Protein AF-A0A438K2D2-F1 (afdb_monomer_lite)

Structure (mmCIF, N/CA/C/O backbone):
data_AF-A0A438K2D2-F1
#
_entry.id   AF-A0A438K2D2-F1
#
loop_
_atom_site.group_PDB
_atom_site.id
_atom_site.type_symbol
_atom_site.label_atom_id
_atom_site.label_alt_id
_atom_site.label_comp_id
_atom_site.label_asym_id
_atom_site.label_entity_id
_atom_site.label_seq_id
_atom_site.pdbx_PDB_ins_code
_atom_site.Cartn_x
_atom_site.Cartn_y
_atom_site.Cartn_z
_atom_site.occupancy
_atom_site.B_iso_or_equiv
_atom_site.auth_seq_id
_atom_site.auth_comp_id
_atom_site.auth_asym_id
_atom_site.auth_atom_id
_atom_site.pdbx_PDB_model_num
ATOM 1 N N . MET A 1 1 ? 14.416 -10.127 33.210 1.00 39.91 1 MET A N 1
ATOM 2 C CA . MET A 1 1 ? 13.786 -8.964 32.541 1.00 39.91 1 MET A CA 1
ATOM 3 C C . MET A 1 1 ? 12.303 -9.244 32.343 1.00 39.91 1 MET A C 1
ATOM 5 O O . MET A 1 1 ? 11.953 -10.350 31.952 1.00 39.91 1 MET A O 1
ATOM 9 N N . ASN A 1 2 ? 11.438 -8.292 32.695 1.00 38.06 2 ASN A N 1
ATOM 10 C CA . ASN A 1 2 ? 9.985 -8.454 32.743 1.00 38.06 2 ASN A CA 1
ATOM 11 C C . ASN A 1 2 ? 9.336 -7.903 31.454 1.00 38.06 2 ASN A C 1
ATOM 13 O O . ASN A 1 2 ? 9.233 -6.695 31.289 1.00 38.06 2 ASN A O 1
ATOM 17 N N . VAL A 1 3 ? 8.889 -8.781 30.550 1.00 47.09 3 VAL A N 1
ATOM 18 C CA . VAL A 1 3 ? 8.283 -8.419 29.243 1.00 47.09 3 VAL A CA 1
ATOM 19 C C . VAL A 1 3 ? 6.794 -8.029 29.333 1.00 47.09 3 VAL A C 1
ATOM 21 O O . VAL A 1 3 ? 6.151 -7.725 28.334 1.00 47.09 3 VAL A O 1
ATOM 24 N N . SER A 1 4 ? 6.231 -8.015 30.544 1.00 47.47 4 SER A N 1
ATOM 25 C CA . SER A 1 4 ? 4.824 -7.699 30.838 1.00 47.47 4 SER A CA 1
ATOM 26 C C . SER A 1 4 ? 4.394 -6.290 30.460 1.00 47.47 4 SER A C 1
ATOM 28 O O . SER A 1 4 ? 3.231 -6.083 30.129 1.00 47.47 4 SER A O 1
ATOM 30 N N . PHE A 1 5 ? 5.329 -5.345 30.541 1.00 52.47 5 PHE A N 1
ATOM 31 C CA . PHE A 1 5 ? 5.107 -3.940 30.217 1.00 52.47 5 PHE A CA 1
ATOM 32 C C . PHE A 1 5 ? 4.833 -3.735 28.719 1.00 52.47 5 PHE A C 1
ATOM 34 O O . PHE A 1 5 ? 4.174 -2.778 28.343 1.00 52.47 5 PHE A O 1
ATOM 41 N N . LEU A 1 6 ? 5.250 -4.682 27.869 1.00 46.16 6 LEU A N 1
ATOM 42 C CA . LEU A 1 6 ? 5.034 -4.616 26.423 1.00 46.16 6 LEU A CA 1
ATOM 43 C C . LEU A 1 6 ? 3.622 -5.028 25.984 1.00 46.16 6 LEU A C 1
ATOM 45 O O . LEU A 1 6 ? 3.281 -4.818 24.832 1.00 46.16 6 LEU A O 1
ATOM 49 N N . LYS A 1 7 ? 2.795 -5.640 26.845 1.00 53.47 7 LYS A N 1
ATOM 50 C CA . LYS A 1 7 ? 1.464 -6.127 26.430 1.00 53.47 7 LYS A CA 1
ATOM 51 C C . LYS A 1 7 ? 0.438 -5.017 26.170 1.00 53.47 7 LYS A C 1
ATOM 53 O O . LYS A 1 7 ? -0.222 -5.112 25.144 1.00 53.47 7 LYS A O 1
ATOM 58 N N . PRO A 1 8 ? 0.278 -4.022 27.063 1.00 56.41 8 PRO A N 1
ATOM 59 C CA . PRO A 1 8 ? -0.551 -2.855 26.772 1.00 56.41 8 PRO A CA 1
ATOM 60 C C . PRO A 1 8 ? 0.008 -2.106 25.564 1.00 56.41 8 PRO A C 1
ATOM 62 O O . PRO A 1 8 ? -0.710 -1.900 24.602 1.00 56.41 8 PRO A O 1
ATOM 65 N N . LEU A 1 9 ? 1.328 -1.886 25.541 1.00 54.81 9 LEU A N 1
ATOM 66 C CA . LEU A 1 9 ? 2.005 -1.216 24.431 1.00 54.81 9 LEU A CA 1
ATOM 67 C C . LEU A 1 9 ? 1.769 -1.901 23.079 1.00 54.81 9 LEU A C 1
ATOM 69 O O . LEU A 1 9 ? 1.494 -1.209 22.118 1.00 54.81 9 LEU A O 1
ATOM 73 N N . ALA A 1 10 ? 1.831 -3.232 22.985 1.00 58.12 10 ALA A N 1
ATOM 74 C CA . ALA A 1 10 ? 1.608 -3.937 21.721 1.00 58.12 10 ALA A CA 1
ATOM 75 C C . ALA A 1 10 ? 0.165 -3.798 21.215 1.00 58.12 10 ALA A C 1
ATOM 77 O O . ALA A 1 10 ? -0.035 -3.565 20.032 1.00 58.12 10 ALA A O 1
ATOM 78 N N . GLN A 1 11 ? -0.829 -3.888 22.102 1.00 64.75 11 GLN A N 1
ATOM 79 C CA . GLN A 1 11 ? -2.234 -3.761 21.708 1.00 64.75 11 GLN A CA 1
ATOM 80 C C . GLN A 1 11 ? -2.625 -2.306 21.410 1.00 64.75 11 GLN A C 1
ATOM 82 O O . GLN A 1 11 ? -3.391 -2.039 20.486 1.00 64.75 11 GLN A O 1
ATOM 87 N N . ASP A 1 12 ? -2.055 -1.361 22.156 1.00 68.88 12 ASP A N 1
ATOM 88 C CA . ASP A 1 12 ? -2.187 0.065 21.872 1.00 68.88 12 ASP A CA 1
ATOM 89 C C . ASP A 1 12 ? -1.512 0.400 20.530 1.00 68.88 12 ASP A C 1
ATOM 91 O O . ASP A 1 12 ? -2.066 1.147 19.730 1.00 68.88 12 ASP A O 1
ATOM 95 N N . MET A 1 13 ? -0.362 -0.213 20.229 1.00 65.38 13 MET A N 1
ATOM 96 C CA . MET A 1 13 ? 0.321 -0.072 18.940 1.00 65.38 13 MET A CA 1
ATOM 97 C C . MET A 1 13 ? -0.450 -0.717 17.787 1.00 65.38 13 MET A C 1
ATOM 99 O O . MET A 1 13 ? -0.535 -0.097 16.736 1.00 65.38 13 MET A O 1
ATOM 103 N N . GLU A 1 14 ? -1.038 -1.904 17.963 1.00 67.19 14 GLU A N 1
ATOM 104 C CA . GLU A 1 14 ? -1.906 -2.542 16.957 1.00 67.19 14 GLU A CA 1
ATOM 105 C C . GLU A 1 14 ? -3.064 -1.606 16.565 1.00 67.19 14 GLU A C 1
ATOM 107 O O . GLU A 1 14 ? -3.277 -1.350 15.383 1.00 67.19 14 GLU A O 1
ATOM 112 N N . SER A 1 15 ? -3.739 -1.012 17.554 1.00 72.56 15 SER A N 1
ATOM 113 C CA . SER A 1 15 ? -4.838 -0.055 17.345 1.00 72.56 15 SER A CA 1
ATOM 114 C C . SER A 1 15 ? -4.386 1.245 16.663 1.00 72.56 15 SER A C 1
ATOM 116 O O . SER A 1 15 ? -5.059 1.762 15.765 1.00 72.56 15 SER A O 1
ATOM 118 N N . ILE A 1 16 ? -3.222 1.775 17.053 1.00 74.44 16 ILE A N 1
ATOM 119 C CA . ILE A 1 16 ? -2.635 2.966 16.423 1.00 74.44 16 ILE A CA 1
ATOM 120 C C . ILE A 1 16 ? -2.272 2.675 14.964 1.00 74.44 16 ILE A C 1
ATOM 122 O O . ILE A 1 16 ? -2.605 3.473 14.092 1.00 74.44 16 ILE A O 1
ATOM 126 N N . VAL A 1 17 ? -1.639 1.533 14.683 1.00 70.81 17 VAL A N 1
ATOM 127 C CA . VAL A 1 17 ? -1.263 1.122 13.322 1.00 70.81 17 VAL A CA 1
ATOM 128 C C . VAL A 1 17 ? -2.504 0.928 12.457 1.00 70.81 17 VAL A C 1
ATOM 130 O O . VAL A 1 17 ? -2.534 1.425 11.334 1.00 70.81 17 VAL A O 1
ATOM 133 N N . GLU A 1 18 ? -3.547 0.279 12.977 1.00 74.44 18 GLU A N 1
ATOM 134 C CA . GLU A 1 18 ? -4.811 0.100 12.258 1.00 74.44 18 GLU A CA 1
ATOM 135 C C . GLU A 1 18 ? -5.465 1.449 11.923 1.00 74.44 18 GLU A C 1
ATOM 137 O O . GLU A 1 18 ? -5.840 1.687 10.775 1.00 74.44 18 GLU A O 1
ATOM 142 N N . THR A 1 19 ? -5.523 2.366 12.893 1.00 79.50 19 THR A N 1
ATOM 143 C CA . THR A 1 19 ? -6.086 3.712 12.695 1.00 79.50 19 THR A CA 1
ATOM 144 C C . THR A 1 19 ? -5.280 4.514 11.671 1.00 79.50 19 THR A C 1
ATOM 146 O O . THR A 1 19 ? -5.851 5.128 10.770 1.00 79.50 19 THR A O 1
ATOM 149 N N . MET A 1 20 ? -3.947 4.487 11.765 1.00 77.25 20 MET A N 1
ATOM 150 C CA . MET A 1 20 ? -3.067 5.172 10.814 1.00 77.25 20 MET A CA 1
ATOM 151 C C . MET A 1 20 ? -3.198 4.586 9.407 1.00 77.25 20 MET A C 1
ATOM 153 O O . MET A 1 20 ? -3.268 5.339 8.440 1.00 77.25 20 MET A O 1
ATOM 157 N N . MET A 1 21 ? -3.287 3.259 9.279 1.00 78.88 21 MET A N 1
ATOM 158 C CA . MET A 1 21 ? -3.478 2.588 7.994 1.00 78.88 21 MET A CA 1
ATOM 159 C C . MET A 1 21 ? -4.825 2.959 7.369 1.00 78.88 21 MET A C 1
ATOM 161 O O . MET A 1 21 ? -4.883 3.249 6.178 1.00 78.88 21 MET A O 1
ATOM 165 N N . GLN A 1 22 ? -5.899 3.013 8.162 1.00 81.69 22 GLN A N 1
ATOM 166 C CA . GLN A 1 22 ? -7.216 3.452 7.689 1.00 81.69 22 GLN A CA 1
ATOM 167 C C . GLN A 1 22 ? -7.210 4.886 7.171 1.00 81.69 22 GLN A C 1
ATOM 169 O O . GLN A 1 22 ? -7.831 5.167 6.149 1.00 81.69 22 GLN A O 1
ATOM 174 N N . GLN A 1 23 ? -6.487 5.783 7.838 1.00 84.00 23 GLN A N 1
ATOM 175 C CA . GLN A 1 23 ? -6.358 7.166 7.389 1.00 84.00 23 GLN A CA 1
ATOM 176 C C . GLN A 1 23 ? -5.503 7.279 6.123 1.00 84.00 23 GLN A C 1
ATOM 178 O O . GLN A 1 23 ? -5.921 7.923 5.162 1.00 84.00 23 GLN A O 1
ATOM 183 N N . LEU A 1 24 ? -4.339 6.625 6.095 1.00 82.00 24 LEU A N 1
ATOM 184 C CA . LEU A 1 24 ? -3.406 6.683 4.967 1.00 82.00 24 LEU A CA 1
ATOM 185 C C . LEU A 1 24 ? -3.970 6.037 3.703 1.00 82.00 24 LEU A C 1
ATOM 187 O O . LEU A 1 24 ? -3.812 6.591 2.623 1.00 82.00 24 LEU A O 1
ATOM 191 N N . LEU A 1 25 ? -4.642 4.892 3.836 1.00 84.69 25 LEU A N 1
ATOM 192 C CA . LEU A 1 25 ? -5.262 4.178 2.719 1.00 84.69 25 LEU A CA 1
ATOM 193 C C . LEU A 1 25 ? -6.699 4.651 2.443 1.00 84.69 25 LEU A C 1
ATOM 195 O O . LEU A 1 25 ? -7.420 4.031 1.656 1.00 84.69 25 LEU A O 1
ATOM 199 N N . SER A 1 26 ? -7.154 5.724 3.094 1.00 88.50 26 SER A N 1
ATOM 200 C CA . SER A 1 26 ? -8.473 6.288 2.824 1.00 88.50 26 SER A CA 1
ATOM 201 C C . SER A 1 26 ? -8.546 6.819 1.393 1.00 88.50 26 SER A C 1
ATOM 203 O O . SER A 1 26 ? -7.554 7.285 0.830 1.00 88.50 26 SER A O 1
ATOM 205 N N . LYS A 1 27 ? -9.748 6.796 0.808 1.00 89.75 27 LYS A N 1
ATOM 206 C CA . LYS A 1 27 ? -9.984 7.367 -0.524 1.00 89.75 27 LYS A CA 1
ATOM 207 C C . LYS A 1 27 ? -9.522 8.824 -0.608 1.00 89.75 27 LYS A C 1
ATOM 209 O O . LYS A 1 27 ? -8.966 9.226 -1.617 1.00 89.75 27 LYS A O 1
ATOM 214 N N . GLU A 1 28 ? -9.747 9.602 0.445 1.00 88.31 28 GLU A N 1
ATOM 215 C CA . GLU A 1 28 ? -9.427 11.033 0.478 1.00 88.31 28 GLU A CA 1
ATOM 216 C C . GLU A 1 28 ? -7.925 11.309 0.357 1.00 88.31 28 GLU A C 1
ATOM 218 O O . GLU A 1 28 ? -7.540 12.321 -0.221 1.00 88.31 28 GLU A O 1
ATOM 223 N N . ILE A 1 29 ? -7.089 10.406 0.875 1.00 84.62 29 ILE A N 1
ATOM 224 C CA . ILE A 1 29 ? -5.632 10.559 0.882 1.00 84.62 29 ILE A CA 1
ATOM 225 C C . ILE A 1 29 ? -4.983 9.824 -0.293 1.00 84.62 29 ILE A C 1
ATOM 227 O O . ILE A 1 29 ? -4.105 10.380 -0.947 1.00 84.62 29 ILE A O 1
ATOM 231 N N . LEU A 1 30 ? -5.400 8.585 -0.568 1.00 84.94 30 LEU A N 1
ATOM 232 C CA . LEU A 1 30 ? -4.673 7.694 -1.473 1.00 84.94 30 LEU A CA 1
ATOM 233 C C . LEU A 1 30 ? -5.233 7.636 -2.895 1.00 84.94 30 LEU A C 1
ATOM 235 O O . LEU A 1 30 ? -4.500 7.302 -3.820 1.00 84.94 30 LEU A O 1
ATOM 239 N N . HIS A 1 31 ? -6.512 7.946 -3.108 1.00 90.44 31 HIS A N 1
ATOM 240 C CA . HIS A 1 31 ? -7.124 7.726 -4.419 1.00 90.44 31 HIS A CA 1
ATOM 241 C C . HIS A 1 31 ? -6.541 8.633 -5.505 1.00 90.44 31 HIS A C 1
ATOM 243 O O . HIS A 1 31 ? -6.152 8.144 -6.560 1.00 90.44 31 HIS A O 1
ATOM 249 N N . GLU A 1 32 ? -6.455 9.938 -5.243 1.00 89.38 32 GLU A N 1
ATOM 250 C CA . GLU A 1 32 ? -5.933 10.899 -6.218 1.00 89.38 32 GLU A CA 1
ATOM 251 C C . GLU A 1 32 ? -4.483 10.590 -6.636 1.00 89.38 32 GLU A C 1
ATOM 253 O O . GLU A 1 32 ? -4.250 10.420 -7.836 1.00 89.38 32 GLU A O 1
ATOM 258 N N . PRO A 1 33 ? -3.516 10.390 -5.711 1.00 85.75 33 PRO A N 1
ATOM 259 C CA . PRO A 1 33 ? -2.152 10.059 -6.119 1.00 85.75 33 PRO A CA 1
ATOM 260 C C . PRO A 1 33 ? -2.075 8.723 -6.872 1.00 85.75 33 PRO A C 1
ATOM 262 O O . PRO A 1 33 ? -1.343 8.616 -7.855 1.00 85.75 33 PRO A O 1
ATOM 265 N N . MET A 1 34 ? -2.855 7.706 -6.484 1.00 87.06 34 MET A N 1
ATOM 266 C CA . MET A 1 34 ? -2.872 6.422 -7.203 1.00 87.06 34 MET A CA 1
ATOM 267 C C . MET A 1 34 ? -3.482 6.534 -8.602 1.00 87.06 34 MET A C 1
ATOM 269 O O . MET A 1 34 ? -3.066 5.820 -9.522 1.00 87.06 34 MET A O 1
ATOM 273 N N . LYS A 1 35 ? -4.443 7.436 -8.796 1.00 90.25 35 LYS A N 1
ATOM 274 C CA . LYS A 1 35 ? -5.021 7.721 -10.107 1.00 90.25 35 LYS A CA 1
ATOM 275 C C . LYS A 1 35 ? -4.004 8.377 -11.031 1.00 90.25 35 LYS A C 1
ATOM 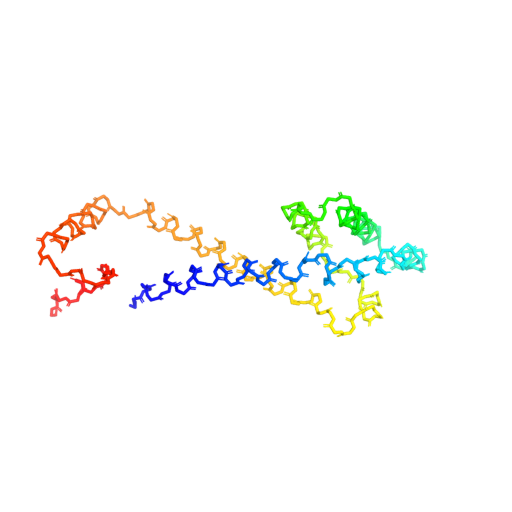277 O O . LYS A 1 35 ? -3.794 7.879 -12.137 1.00 90.25 35 LYS A O 1
ATOM 282 N N . GLU A 1 36 ? -3.314 9.413 -10.562 1.00 88.19 36 GLU A N 1
ATOM 283 C CA . GLU A 1 36 ? -2.274 10.079 -11.350 1.00 88.19 36 GLU A CA 1
ATOM 284 C C . GLU A 1 36 ? -1.119 9.125 -11.706 1.00 88.19 36 GLU A C 1
ATOM 286 O O . GLU A 1 36 ? -0.646 9.117 -12.848 1.00 88.19 36 GLU A O 1
ATOM 291 N N . ILE A 1 37 ? -0.710 8.256 -10.769 1.00 85.62 37 ILE A N 1
ATOM 292 C CA . ILE A 1 37 ? 0.272 7.192 -11.034 1.00 85.62 37 ILE A CA 1
ATOM 293 C C . ILE A 1 37 ? -0.235 6.280 -12.152 1.00 85.62 37 ILE A C 1
ATOM 295 O O . ILE A 1 37 ? 0.496 6.025 -13.111 1.00 85.62 37 ILE A O 1
ATOM 299 N N . GLY A 1 38 ? -1.483 5.813 -12.060 1.00 88.25 38 GLY A N 1
ATOM 300 C CA . GLY A 1 38 ? -2.095 4.939 -13.059 1.00 88.25 38 GLY A CA 1
ATOM 301 C C . GLY A 1 38 ? -2.150 5.551 -14.463 1.00 88.25 38 GLY A C 1
ATOM 302 O O . GLY A 1 38 ? -2.001 4.837 -15.454 1.00 88.25 38 GLY A O 1
ATOM 303 N N . GLU A 1 39 ? -2.307 6.866 -14.580 1.00 90.38 39 GLU A N 1
ATOM 304 C CA . GLU A 1 39 ? -2.319 7.550 -15.878 1.00 90.38 39 GLU A CA 1
ATOM 305 C C . GLU A 1 39 ? -0.920 7.652 -16.509 1.00 90.38 39 GLU A C 1
ATOM 307 O O . GLU A 1 39 ? -0.779 7.539 -17.732 1.00 90.38 39 GLU A O 1
ATOM 312 N N . ARG A 1 40 ? 0.134 7.811 -15.696 1.00 87.50 40 ARG A N 1
ATOM 313 C CA . ARG A 1 40 ? 1.524 7.940 -16.181 1.00 87.50 40 ARG A CA 1
ATOM 314 C C . ARG A 1 40 ? 2.217 6.603 -16.425 1.00 87.50 40 ARG A C 1
ATOM 316 O O . ARG A 1 40 ? 3.024 6.488 -17.351 1.00 87.50 40 ARG A O 1
ATOM 323 N N . TYR A 1 41 ? 1.880 5.587 -15.638 1.00 89.31 41 TYR A N 1
ATOM 324 C CA . TYR A 1 41 ? 2.499 4.264 -15.682 1.00 89.31 41 TYR A CA 1
ATOM 325 C C . TYR A 1 41 ? 2.608 3.624 -17.082 1.00 89.31 41 TYR A C 1
ATOM 327 O O . TYR A 1 41 ? 3.697 3.165 -17.439 1.00 89.31 41 TYR A O 1
ATOM 335 N N . PRO A 1 42 ? 1.549 3.595 -17.922 1.00 91.00 42 PRO A N 1
ATOM 336 C CA . PRO A 1 42 ? 1.632 2.954 -19.236 1.00 91.00 42 PRO A CA 1
ATOM 337 C C . PRO A 1 42 ? 2.585 3.684 -20.190 1.00 91.00 42 PRO A C 1
ATOM 339 O O . PRO A 1 42 ? 3.215 3.050 -21.038 1.00 91.00 42 PRO A O 1
ATOM 342 N N . LYS A 1 43 ? 2.723 5.009 -20.048 1.00 90.81 43 LYS A N 1
ATOM 343 C CA . LYS A 1 43 ? 3.689 5.791 -20.824 1.00 90.81 43 LYS A CA 1
ATOM 344 C C . LYS A 1 43 ? 5.117 5.462 -20.388 1.00 90.81 43 LYS A C 1
ATOM 346 O O . LYS A 1 43 ? 5.949 5.182 -21.248 1.00 90.81 43 LYS A O 1
ATOM 351 N N . TRP A 1 44 ? 5.368 5.416 -19.079 1.00 90.75 44 TRP A N 1
ATOM 352 C CA . TRP A 1 44 ? 6.683 5.075 -18.532 1.00 90.75 44 TRP A CA 1
ATOM 353 C C . TRP A 1 44 ? 7.126 3.664 -18.943 1.00 90.75 44 TRP A C 1
ATOM 355 O O . TRP A 1 44 ? 8.246 3.502 -19.426 1.00 90.75 44 TRP A O 1
ATOM 365 N N . LEU A 1 45 ? 6.234 2.666 -18.853 1.00 90.62 45 LEU A N 1
ATOM 366 C CA . LEU A 1 45 ? 6.514 1.289 -19.287 1.00 90.62 45 LEU A CA 1
ATOM 367 C C . LEU A 1 45 ? 6.966 1.226 -20.748 1.00 90.62 45 LEU A C 1
ATOM 369 O O . LEU A 1 45 ? 7.935 0.543 -21.062 1.00 90.62 45 LEU A O 1
ATOM 373 N N . LYS A 1 46 ? 6.291 1.964 -21.635 1.00 91.06 46 LYS A N 1
ATOM 374 C CA . LYS A 1 46 ? 6.621 1.997 -23.063 1.00 91.06 46 LYS A CA 1
ATOM 375 C C . LYS A 1 46 ? 7.963 2.677 -23.342 1.00 91.06 46 LYS A C 1
ATOM 377 O O . LYS A 1 46 ? 8.693 2.254 -24.231 1.00 91.06 46 LYS A O 1
ATOM 382 N N . GLU A 1 47 ? 8.278 3.744 -22.614 1.00 91.88 47 GLU A N 1
ATOM 383 C CA . GLU A 1 47 ? 9.543 4.473 -22.769 1.00 91.88 47 GLU A CA 1
ATOM 384 C C . GLU A 1 47 ? 10.744 3.664 -22.254 1.00 91.88 47 GLU A C 1
ATOM 386 O O . GLU A 1 47 ? 11.832 3.763 -22.821 1.00 91.88 47 GLU A O 1
ATOM 391 N N . HIS A 1 48 ? 10.537 2.820 -21.239 1.00 89.00 48 HIS A N 1
ATOM 392 C CA . HIS A 1 48 ? 11.595 2.040 -20.590 1.00 89.00 48 HIS A CA 1
ATOM 393 C C . HIS A 1 48 ? 11.659 0.573 -21.042 1.00 89.00 48 HIS A C 1
ATOM 395 O O . HIS A 1 48 ? 12.592 -0.130 -20.665 1.00 89.00 48 HIS A O 1
ATOM 401 N N . GLU A 1 49 ? 10.738 0.111 -21.894 1.00 88.88 49 GLU A N 1
ATOM 402 C CA . GLU A 1 49 ? 10.649 -1.282 -22.368 1.00 88.88 49 GLU A CA 1
ATOM 403 C C . GLU A 1 49 ? 11.984 -1.829 -22.901 1.00 88.88 49 GLU A C 1
ATOM 405 O O . GLU A 1 49 ? 12.362 -2.952 -22.589 1.00 88.88 49 GLU A O 1
ATOM 410 N N . ALA A 1 50 ? 12.738 -1.024 -23.657 1.00 89.00 50 ALA A N 1
ATOM 411 C CA . ALA A 1 50 ? 14.025 -1.437 -24.223 1.00 89.00 50 ALA A CA 1
ATOM 412 C C . ALA A 1 50 ? 15.177 -1.495 -23.199 1.00 89.00 50 ALA A C 1
ATOM 414 O O . ALA A 1 50 ? 16.212 -2.099 -23.481 1.00 89.00 50 ALA A O 1
ATOM 415 N N . GLY A 1 51 ? 15.027 -0.828 -22.051 1.00 88.44 51 GLY A N 1
ATOM 416 C CA . GLY A 1 51 ? 16.025 -0.773 -20.980 1.00 88.44 51 GLY A CA 1
ATOM 417 C C . GLY A 1 51 ? 15.753 -1.738 -19.826 1.00 88.44 51 GLY A C 1
ATOM 418 O O . GLY A 1 51 ? 16.654 -1.987 -19.029 1.00 88.44 51 GLY A O 1
ATOM 419 N N . LEU A 1 52 ? 14.537 -2.280 -19.738 1.00 90.19 52 LEU A N 1
ATOM 420 C CA . LEU A 1 52 ? 14.123 -3.211 -18.695 1.00 90.19 52 LEU A CA 1
ATOM 421 C C . LEU A 1 52 ? 14.397 -4.658 -19.107 1.00 90.19 52 LEU A C 1
ATOM 423 O O . LEU A 1 52 ? 14.216 -5.050 -20.262 1.00 90.19 52 LEU A O 1
ATOM 427 N N . SER A 1 53 ? 14.784 -5.483 -18.136 1.00 92.44 53 SER A N 1
ATOM 428 C CA . SER A 1 53 ? 14.699 -6.933 -18.308 1.00 92.44 53 SER A CA 1
ATOM 429 C C . SER A 1 53 ? 13.240 -7.374 -18.436 1.00 92.44 53 SER A C 1
ATOM 431 O O . SER A 1 53 ? 12.306 -6.675 -18.028 1.00 92.44 53 SER A O 1
ATOM 433 N N . LYS A 1 54 ? 13.029 -8.573 -18.981 1.00 90.50 54 LYS A N 1
ATOM 434 C CA . LYS A 1 54 ? 11.688 -9.143 -19.115 1.00 90.50 54 LYS A CA 1
ATOM 435 C C . LYS A 1 54 ? 11.007 -9.280 -17.749 1.00 90.50 54 LYS A C 1
ATOM 437 O O . LYS A 1 54 ? 9.833 -8.950 -17.614 1.00 90.50 54 LYS A O 1
ATOM 442 N N . GLU A 1 55 ? 11.756 -9.713 -16.742 1.00 90.12 55 GLU A N 1
ATOM 443 C CA . GLU A 1 55 ? 11.282 -9.892 -15.373 1.00 90.12 55 GLU A CA 1
ATOM 444 C C . GLU A 1 55 ? 10.866 -8.558 -14.733 1.00 90.12 55 GLU A C 1
ATOM 446 O O . GLU A 1 55 ? 9.837 -8.483 -14.061 1.00 90.12 55 GLU A O 1
ATOM 451 N N . GLU A 1 56 ? 11.626 -7.483 -14.958 1.00 88.88 56 GLU A N 1
ATOM 452 C CA . GLU A 1 56 ? 11.276 -6.148 -14.458 1.00 88.88 56 GLU A CA 1
ATOM 453 C C . GLU A 1 56 ? 10.049 -5.579 -15.166 1.00 88.88 56 GLU A C 1
ATOM 455 O O . GLU A 1 56 ? 9.164 -5.027 -14.511 1.00 88.88 56 GLU A O 1
ATOM 460 N N . PHE A 1 57 ? 9.964 -5.746 -16.487 1.00 90.56 57 PHE A N 1
ATOM 461 C CA . PHE A 1 57 ? 8.815 -5.296 -17.263 1.00 90.56 57 PHE A CA 1
ATOM 462 C C . PHE A 1 57 ? 7.525 -6.009 -16.838 1.00 90.56 57 PHE A C 1
ATOM 464 O O . PHE A 1 57 ? 6.492 -5.360 -16.658 1.00 90.56 57 PHE A O 1
ATOM 471 N N . GLU A 1 58 ? 7.574 -7.328 -16.628 1.00 91.00 58 GLU A N 1
ATOM 472 C CA . GLU A 1 58 ? 6.439 -8.113 -16.126 1.00 91.00 58 GLU A CA 1
ATOM 473 C C . GLU A 1 58 ? 6.022 -7.660 -14.722 1.00 91.00 58 GLU A C 1
ATOM 475 O O . GLU A 1 58 ? 4.836 -7.439 -14.471 1.00 91.00 58 GLU A O 1
ATOM 480 N N . ARG A 1 59 ? 6.989 -7.437 -13.825 1.00 90.44 59 ARG A N 1
ATOM 481 C CA . ARG A 1 59 ? 6.741 -6.949 -12.462 1.00 90.44 59 ARG A CA 1
ATOM 482 C C . ARG A 1 59 ? 6.084 -5.570 -12.453 1.00 90.44 59 ARG A C 1
ATOM 484 O O . ARG A 1 59 ? 5.073 -5.380 -11.781 1.00 90.44 59 ARG A O 1
ATOM 491 N N . TYR A 1 60 ? 6.602 -4.621 -13.232 1.00 90.25 60 TYR A N 1
ATOM 492 C CA . TYR A 1 60 ? 6.026 -3.280 -13.335 1.00 90.25 60 TYR A CA 1
ATOM 493 C C . TYR A 1 60 ? 4.664 -3.282 -14.039 1.00 90.25 60 TYR A C 1
ATOM 495 O O . TYR A 1 60 ? 3.765 -2.548 -13.636 1.00 90.25 60 TYR A O 1
ATOM 503 N N . SER A 1 61 ? 4.463 -4.147 -15.034 1.00 91.19 61 SER A N 1
ATOM 504 C CA . SER A 1 61 ? 3.149 -4.344 -15.656 1.00 91.19 61 SER A CA 1
ATOM 505 C C . SER A 1 61 ? 2.130 -4.917 -14.667 1.00 91.19 61 SER A C 1
ATOM 507 O O . SER A 1 61 ? 0.962 -4.524 -14.683 1.00 91.19 61 SER A O 1
ATOM 509 N N . HIS A 1 62 ? 2.559 -5.815 -13.776 1.00 92.38 62 HIS A N 1
ATOM 510 C CA . HIS A 1 62 ? 1.704 -6.349 -12.722 1.00 92.38 62 HIS A CA 1
ATOM 511 C C . HIS A 1 62 ? 1.332 -5.274 -11.690 1.00 92.38 62 HIS A C 1
ATOM 513 O O . HIS A 1 62 ? 0.148 -5.116 -11.389 1.00 92.38 62 HIS A O 1
ATOM 519 N N . GLN A 1 63 ? 2.302 -4.465 -11.241 1.00 88.50 63 GLN A N 1
ATOM 520 C CA . GLN A 1 63 ? 2.047 -3.301 -10.378 1.00 88.50 63 GLN A CA 1
ATOM 521 C C . GLN A 1 63 ? 1.020 -2.349 -10.996 1.00 88.50 63 GLN A C 1
ATOM 523 O O . GLN A 1 63 ? 0.068 -1.955 -10.325 1.00 88.50 63 GLN A O 1
ATOM 528 N N . TYR A 1 64 ? 1.153 -2.034 -12.287 1.00 92.19 64 TYR A N 1
ATOM 529 C CA . TYR A 1 64 ? 0.182 -1.201 -12.996 1.00 92.19 64 TYR A CA 1
ATOM 530 C C . TYR A 1 64 ? -1.243 -1.771 -12.938 1.00 92.19 64 TYR A C 1
ATOM 532 O O . TYR A 1 64 ? -2.200 -1.044 -12.662 1.00 92.19 64 TYR A O 1
ATOM 540 N N . GLY A 1 65 ? -1.390 -3.082 -13.150 1.00 93.75 65 GLY A N 1
ATOM 541 C CA . GLY A 1 65 ? -2.680 -3.762 -13.027 1.00 93.75 65 GLY A CA 1
ATOM 542 C C . GLY A 1 65 ? -3.285 -3.634 -11.626 1.00 93.75 65 GLY A C 1
ATOM 543 O O . GLY A 1 65 ? -4.481 -3.376 -11.495 1.00 93.75 65 GLY A O 1
ATOM 544 N N . LEU A 1 66 ? -2.463 -3.751 -10.580 1.00 92.62 66 LEU A N 1
ATOM 545 C CA . LEU A 1 66 ? -2.897 -3.582 -9.191 1.00 92.62 66 LEU A CA 1
ATOM 546 C C . LEU A 1 66 ? -3.344 -2.147 -8.894 1.00 92.62 66 LEU A C 1
ATOM 548 O O . LEU A 1 66 ? -4.385 -1.963 -8.270 1.00 92.62 66 LEU A O 1
ATOM 552 N N . ILE A 1 67 ? -2.618 -1.141 -9.392 1.00 91.00 67 ILE A N 1
ATOM 553 C CA . ILE A 1 67 ? -2.979 0.282 -9.254 1.00 91.00 67 ILE A CA 1
ATOM 554 C C . ILE A 1 67 ? -4.330 0.557 -9.918 1.00 91.00 67 ILE A C 1
ATOM 556 O O . ILE A 1 67 ? -5.192 1.218 -9.341 1.00 91.00 67 ILE A O 1
ATOM 560 N N . LYS A 1 68 ? -4.556 0.003 -11.113 1.00 94.44 68 LYS A N 1
ATOM 561 C CA . LYS A 1 68 ? -5.838 0.141 -11.804 1.00 94.44 68 LYS A CA 1
ATOM 562 C C . LYS A 1 68 ? -6.983 -0.477 -10.997 1.00 94.44 68 LYS A C 1
ATOM 564 O O . LYS A 1 68 ? -7.991 0.187 -10.775 1.00 94.44 68 LYS A O 1
ATOM 569 N N . ASN A 1 69 ? -6.804 -1.706 -10.514 1.00 95.06 69 ASN A N 1
ATOM 570 C CA . ASN A 1 69 ? -7.800 -2.382 -9.680 1.00 95.06 69 ASN A CA 1
ATOM 571 C C . ASN A 1 69 ? -8.075 -1.605 -8.383 1.00 95.06 69 ASN A C 1
ATOM 573 O O . ASN A 1 69 ? -9.216 -1.525 -7.941 1.00 95.06 69 ASN A O 1
ATOM 577 N N . LEU A 1 70 ? -7.041 -1.015 -7.777 1.00 93.56 70 LEU A N 1
ATOM 578 C CA . LEU A 1 70 ? -7.168 -0.198 -6.573 1.00 93.56 70 LEU A CA 1
ATOM 579 C C . LEU A 1 70 ? -8.016 1.052 -6.829 1.00 93.56 70 LEU A C 1
ATOM 581 O O . LEU A 1 70 ? -8.949 1.321 -6.074 1.00 93.56 70 LEU A O 1
ATOM 585 N N . ASN A 1 71 ? -7.745 1.774 -7.919 1.00 93.88 71 ASN A N 1
ATOM 586 C CA . ASN A 1 71 ? -8.545 2.931 -8.322 1.00 93.88 71 ASN A CA 1
ATOM 587 C C . ASN A 1 71 ? -10.002 2.534 -8.607 1.00 93.88 71 ASN A C 1
ATOM 589 O O . ASN A 1 71 ? -10.925 3.198 -8.141 1.00 93.88 71 ASN A O 1
ATOM 593 N N . GLU A 1 72 ? -10.229 1.402 -9.277 1.00 95.62 72 GLU A N 1
ATOM 594 C CA . GLU A 1 72 ? -11.580 0.873 -9.504 1.00 95.62 72 GLU A CA 1
ATOM 595 C C . GLU A 1 72 ? -12.316 0.569 -8.185 1.00 95.62 72 GLU A C 1
ATOM 597 O O . GLU A 1 72 ? -13.510 0.862 -8.070 1.00 95.62 72 GLU A O 1
ATOM 602 N N . VAL A 1 73 ? -11.630 0.028 -7.171 1.00 95.50 73 VAL A N 1
ATOM 603 C CA . VAL A 1 73 ? -12.215 -0.197 -5.836 1.00 95.50 73 VAL A CA 1
ATOM 604 C C . VAL A 1 73 ? -12.537 1.130 -5.153 1.00 95.50 73 VAL A C 1
ATOM 606 O O . VAL A 1 73 ? -13.629 1.278 -4.613 1.00 95.50 73 VAL A O 1
ATOM 609 N N . TYR A 1 74 ? -11.659 2.131 -5.223 1.00 94.38 74 TYR A N 1
ATOM 610 C CA . TYR A 1 74 ? -11.956 3.455 -4.672 1.00 94.38 74 TYR A CA 1
ATOM 611 C C . TYR A 1 74 ? -13.159 4.134 -5.336 1.00 94.38 74 TYR A C 1
ATOM 613 O O . TYR A 1 74 ? -13.904 4.862 -4.669 1.00 94.38 74 TYR A O 1
ATOM 621 N N . GLU A 1 75 ? -13.369 3.930 -6.634 1.00 93.88 75 GLU A N 1
ATOM 622 C CA . GLU A 1 75 ? -14.506 4.503 -7.355 1.00 93.88 75 GLU A CA 1
ATOM 623 C C . GLU A 1 75 ? -15.821 3.776 -7.049 1.00 93.88 75 GLU A C 1
ATOM 625 O O . GLU A 1 75 ? -16.829 4.441 -6.802 1.00 93.88 75 GLU A O 1
ATOM 630 N N . ASN A 1 76 ? -15.808 2.440 -7.011 1.00 95.25 76 ASN A N 1
ATOM 631 C CA . ASN A 1 76 ? -17.029 1.630 -6.950 1.00 95.25 76 ASN A CA 1
ATOM 632 C C . ASN A 1 76 ? -17.393 1.135 -5.543 1.00 95.25 76 ASN A C 1
ATOM 634 O O . ASN A 1 76 ? -18.575 1.010 -5.229 1.00 95.25 76 ASN A O 1
ATOM 638 N N . ASP A 1 77 ? -16.400 0.842 -4.702 1.00 94.19 77 ASP A N 1
ATOM 639 C CA . ASP A 1 77 ? -16.582 0.243 -3.375 1.00 94.19 77 ASP A CA 1
ATOM 640 C C . ASP A 1 77 ? -15.561 0.787 -2.348 1.00 94.19 77 ASP A C 1
ATOM 642 O O . ASP A 1 77 ? -14.767 0.037 -1.771 1.00 94.19 77 ASP A O 1
ATOM 646 N N . PRO A 1 78 ? -15.551 2.110 -2.084 1.00 89.81 78 PRO A N 1
ATOM 647 C CA . PRO A 1 78 ? -14.554 2.733 -1.209 1.00 89.81 78 PRO A CA 1
ATOM 648 C C . PRO A 1 78 ? -14.653 2.312 0.263 1.00 89.81 78 PRO A C 1
ATOM 650 O O . PRO A 1 78 ? -13.747 2.601 1.040 1.00 89.81 78 PRO A O 1
ATOM 653 N N . GLY A 1 79 ? -15.748 1.655 0.665 1.00 88.94 79 GLY A N 1
ATOM 654 C CA . GLY A 1 79 ? -15.913 1.094 2.007 1.00 88.94 79 GLY A CA 1
ATOM 655 C C . GLY A 1 79 ? -15.208 -0.251 2.198 1.00 88.94 79 GLY A C 1
ATOM 656 O O . GLY A 1 79 ? -15.072 -0.716 3.331 1.00 88.94 79 GLY A O 1
ATOM 657 N N . ASN A 1 80 ? -14.740 -0.882 1.119 1.00 91.38 80 ASN A N 1
ATOM 658 C CA . ASN A 1 80 ? -14.120 -2.201 1.154 1.00 91.38 80 ASN A CA 1
ATOM 659 C C . ASN A 1 80 ? -12.634 -2.123 1.492 1.00 91.38 80 ASN A C 1
ATOM 661 O O . ASN A 1 80 ? -11.740 -2.397 0.688 1.00 91.38 80 ASN A O 1
ATOM 665 N N . PHE A 1 81 ? -12.385 -1.741 2.740 1.00 86.88 81 PHE A N 1
ATOM 666 C CA . PHE A 1 81 ? -11.044 -1.526 3.254 1.00 86.88 81 PHE A CA 1
ATOM 667 C C . PHE A 1 81 ? -10.189 -2.796 3.222 1.00 86.88 81 PHE A C 1
ATOM 669 O O . PHE A 1 81 ? -9.009 -2.734 2.898 1.00 86.88 81 PHE A O 1
ATOM 676 N N . THR A 1 82 ? -10.791 -3.963 3.472 1.00 86.81 82 THR A N 1
ATOM 677 C CA . THR A 1 82 ? -10.111 -5.256 3.323 1.00 86.81 82 THR A CA 1
ATOM 678 C C . THR A 1 82 ? -9.536 -5.413 1.920 1.00 86.81 82 THR A C 1
ATOM 680 O O . THR A 1 82 ? -8.368 -5.766 1.781 1.00 86.81 82 THR A O 1
ATOM 683 N N . LYS A 1 83 ? -10.312 -5.084 0.878 1.00 88.88 83 LYS A N 1
ATOM 684 C CA . LYS A 1 83 ? -9.843 -5.208 -0.502 1.00 88.88 83 LYS A CA 1
ATOM 685 C C . LYS A 1 83 ? -8.757 -4.195 -0.859 1.00 88.88 83 LYS A C 1
ATOM 687 O O . LYS A 1 83 ? -7.809 -4.544 -1.558 1.00 88.88 83 LYS A O 1
ATOM 692 N N . ILE A 1 84 ? -8.879 -2.968 -0.358 1.00 89.94 84 ILE A N 1
ATOM 693 C CA . ILE A 1 84 ? -7.859 -1.920 -0.506 1.00 89.94 84 ILE A CA 1
ATOM 694 C C . ILE A 1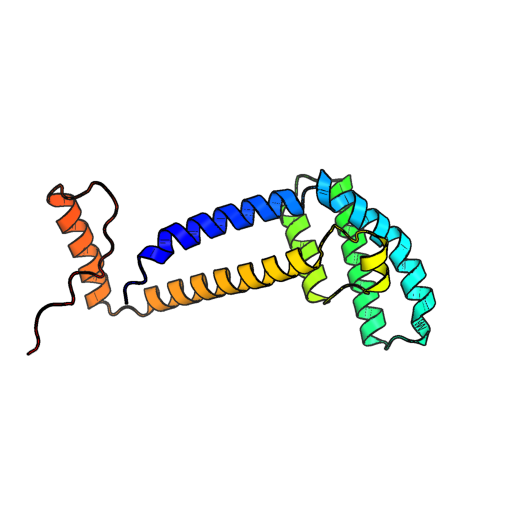 84 ? -6.530 -2.381 0.107 1.00 89.94 84 ILE A C 1
ATOM 696 O O . ILE A 1 84 ? -5.493 -2.321 -0.551 1.00 89.94 84 ILE A O 1
ATOM 700 N N . VAL A 1 85 ? -6.568 -2.908 1.334 1.00 84.06 85 VAL A N 1
ATOM 701 C CA . VAL A 1 85 ? -5.385 -3.431 2.032 1.00 84.06 85 VAL A CA 1
ATOM 702 C C . VAL A 1 85 ? -4.764 -4.605 1.274 1.00 84.06 85 VAL A C 1
ATOM 704 O O . VAL A 1 85 ? -3.554 -4.614 1.076 1.00 84.06 85 VAL A O 1
ATOM 707 N N . GLU A 1 86 ? -5.568 -5.558 0.794 1.00 86.69 86 GLU A N 1
ATOM 708 C CA . GLU A 1 86 ? -5.080 -6.687 -0.015 1.00 86.69 86 GLU A CA 1
ATOM 709 C C . GLU A 1 86 ? -4.347 -6.228 -1.284 1.00 86.69 86 GLU A C 1
ATOM 711 O O . GLU A 1 86 ? -3.290 -6.759 -1.618 1.00 86.69 86 GLU A O 1
ATOM 716 N N . LEU A 1 87 ? -4.902 -5.251 -2.009 1.00 88.69 87 LEU A N 1
ATOM 717 C CA . LEU A 1 87 ? -4.298 -4.737 -3.242 1.00 88.69 87 LEU A CA 1
ATOM 718 C C . LEU A 1 87 ? -2.985 -4.001 -2.964 1.00 88.69 87 LEU A C 1
ATOM 720 O O . LEU A 1 87 ? -2.022 -4.168 -3.710 1.00 88.69 87 LEU A O 1
ATOM 724 N N . MET A 1 88 ? -2.927 -3.234 -1.875 1.00 83.94 88 MET A N 1
ATOM 725 C CA . MET A 1 88 ? -1.702 -2.563 -1.442 1.00 83.94 88 MET A CA 1
ATOM 726 C C . MET A 1 88 ? -0.619 -3.558 -1.012 1.00 83.94 88 MET A C 1
ATOM 728 O O . MET A 1 88 ? 0.541 -3.376 -1.371 1.00 83.94 88 MET A O 1
ATOM 732 N N . GLN A 1 89 ? -0.989 -4.636 -0.316 1.00 80.00 89 GLN A N 1
ATOM 733 C CA . GLN A 1 89 ? -0.062 -5.717 0.040 1.00 80.00 89 GLN A CA 1
ATOM 734 C C . GLN A 1 89 ? 0.511 -6.398 -1.207 1.00 80.00 89 GLN A C 1
ATOM 736 O O . GLN A 1 89 ? 1.725 -6.508 -1.344 1.00 80.00 89 GLN A O 1
ATOM 741 N N . GLN A 1 90 ? -0.340 -6.768 -2.168 1.00 84.06 90 GLN A N 1
ATOM 742 C CA . GLN A 1 90 ? 0.117 -7.342 -3.442 1.00 84.06 90 GLN A CA 1
ATOM 743 C C . GLN A 1 90 ? 1.042 -6.383 -4.202 1.00 84.06 90 GLN A C 1
ATOM 745 O O . GLN A 1 90 ? 1.997 -6.809 -4.850 1.00 84.06 90 GLN A O 1
ATOM 750 N N . MET A 1 91 ? 0.787 -5.075 -4.112 1.00 82.31 91 MET A N 1
ATOM 751 C CA . MET A 1 91 ? 1.636 -4.066 -4.740 1.00 82.31 91 MET A CA 1
ATOM 752 C C . MET A 1 91 ? 3.022 -4.005 -4.085 1.00 82.31 91 MET A C 1
ATOM 754 O O . MET A 1 91 ? 4.014 -3.893 -4.803 1.00 82.31 91 MET A O 1
ATOM 758 N N . GLN A 1 92 ? 3.105 -4.152 -2.758 1.00 76.56 92 GLN A N 1
ATOM 759 C CA . GLN A 1 92 ? 4.377 -4.249 -2.031 1.00 76.56 92 GLN A CA 1
ATOM 760 C C . GLN A 1 92 ? 5.143 -5.539 -2.337 1.00 76.56 92 GLN A C 1
ATOM 762 O O . GLN A 1 92 ? 6.358 -5.488 -2.519 1.00 76.56 92 GLN A O 1
ATOM 767 N N . GLU A 1 93 ? 4.455 -6.674 -2.493 1.00 79.25 93 GLU A N 1
ATOM 768 C CA . GLU A 1 93 ? 5.079 -7.943 -2.905 1.00 79.25 93 GLU A CA 1
ATOM 769 C C . GLU A 1 93 ? 5.753 -7.839 -4.283 1.00 79.25 93 GLU A C 1
ATOM 771 O O . GLU A 1 93 ? 6.759 -8.500 -4.552 1.00 79.25 93 GLU A O 1
ATOM 776 N N . CYS A 1 94 ? 5.243 -6.961 -5.153 1.00 77.62 94 CYS A N 1
ATOM 777 C CA . CYS A 1 94 ? 5.874 -6.651 -6.433 1.00 77.62 94 CYS A CA 1
ATOM 778 C C . CYS A 1 94 ? 7.154 -5.807 -6.291 1.00 77.62 94 CYS A C 1
ATOM 780 O O . CYS A 1 94 ? 7.828 -5.557 -7.287 1.00 77.62 94 CYS A O 1
ATOM 782 N N . GLY A 1 95 ? 7.493 -5.336 -5.093 1.00 74.38 95 GLY A N 1
ATOM 783 C CA . GLY A 1 95 ? 8.629 -4.463 -4.819 1.00 74.38 95 GLY A CA 1
ATOM 784 C C . GLY A 1 95 ? 8.319 -2.978 -5.015 1.00 74.38 95 GLY A C 1
ATOM 785 O O . GLY A 1 95 ? 7.177 -2.566 -5.199 1.00 74.38 95 GLY A O 1
ATOM 786 N N . GLN A 1 96 ? 9.362 -2.150 -4.965 1.00 70.19 96 GLN A N 1
ATOM 787 C CA . GLN A 1 96 ? 9.203 -0.699 -5.058 1.00 70.19 96 GLN A CA 1
ATOM 788 C C . GLN A 1 96 ? 8.735 -0.266 -6.461 1.00 70.19 96 GLN A C 1
ATOM 790 O O . GLN A 1 96 ? 9.246 -0.789 -7.460 1.00 70.19 96 GLN A O 1
ATOM 795 N N . PRO A 1 97 ? 7.791 0.689 -6.555 1.00 71.88 97 PRO A N 1
ATOM 796 C CA . PRO A 1 97 ? 7.439 1.313 -7.825 1.00 71.88 97 PRO A CA 1
ATOM 797 C C . PRO A 1 97 ? 8.625 2.100 -8.415 1.00 71.88 97 PRO A C 1
ATOM 799 O O . PRO A 1 97 ? 9.559 2.449 -7.685 1.00 71.88 97 PRO A O 1
ATOM 802 N N . PRO A 1 98 ? 8.625 2.388 -9.731 1.00 76.38 98 PRO A N 1
ATOM 803 C CA . PRO A 1 98 ? 9.700 3.140 -10.374 1.00 76.38 98 PRO A CA 1
ATOM 804 C C . PRO A 1 98 ? 9.901 4.524 -9.744 1.00 76.38 98 PRO A C 1
ATOM 806 O O . PRO A 1 98 ? 8.960 5.317 -9.682 1.00 76.38 98 PRO A O 1
ATOM 809 N N . ASN A 1 99 ? 11.131 4.832 -9.314 1.00 72.50 99 ASN A N 1
ATOM 810 C CA . ASN A 1 99 ? 11.458 6.086 -8.617 1.00 72.50 99 ASN A CA 1
ATOM 811 C C . ASN A 1 99 ? 11.033 7.340 -9.395 1.00 72.50 99 ASN A C 1
ATOM 813 O O . ASN A 1 99 ? 10.565 8.292 -8.778 1.00 72.50 99 ASN A O 1
ATOM 817 N N . ASP A 1 100 ? 11.145 7.326 -10.725 1.00 77.31 100 ASP A N 1
ATOM 818 C CA . ASP A 1 100 ? 10.789 8.469 -11.576 1.00 77.31 100 ASP A CA 1
ATOM 819 C C . ASP A 1 100 ? 9.297 8.815 -11.468 1.00 77.31 100 ASP A C 1
ATOM 821 O O . ASP A 1 100 ? 8.921 9.982 -11.417 1.00 77.31 100 ASP A O 1
ATOM 825 N N . ILE A 1 101 ? 8.440 7.792 -11.371 1.00 74.25 101 ILE A N 1
ATOM 826 C CA . ILE A 1 101 ? 6.990 7.963 -11.237 1.00 74.25 101 ILE A CA 1
ATOM 827 C C . ILE A 1 101 ? 6.648 8.466 -9.829 1.00 74.25 101 ILE A C 1
ATOM 829 O O . ILE A 1 101 ? 5.811 9.351 -9.669 1.00 74.25 101 ILE A O 1
ATOM 833 N N . VAL A 1 102 ? 7.311 7.925 -8.804 1.00 68.12 102 VAL A N 1
ATOM 834 C CA . VAL A 1 102 ? 7.060 8.279 -7.397 1.00 68.12 102 VAL A CA 1
ATOM 835 C C . VAL A 1 102 ? 7.474 9.719 -7.092 1.00 68.12 102 VAL A C 1
ATOM 837 O O . VAL A 1 102 ? 6.714 10.460 -6.471 1.00 68.12 102 VAL A O 1
ATOM 840 N N . GLN A 1 103 ? 8.660 10.132 -7.548 1.00 68.06 103 GLN A N 1
ATOM 841 C CA . GLN A 1 103 ? 9.214 11.460 -7.264 1.00 68.06 103 GLN A CA 1
ATOM 842 C C . GLN A 1 103 ? 8.413 12.594 -7.910 1.00 68.06 103 GLN A C 1
ATOM 844 O O . GLN A 1 103 ? 8.351 13.689 -7.355 1.00 68.06 103 GLN A O 1
ATOM 849 N N . GLU A 1 104 ? 7.797 12.350 -9.068 1.00 64.25 104 GLU A N 1
ATOM 850 C CA . GLU A 1 104 ? 7.021 13.371 -9.772 1.00 64.25 104 GLU A CA 1
ATOM 851 C C . GLU A 1 104 ? 5.623 13.600 -9.194 1.00 64.25 104 GLU A C 1
ATOM 853 O O . GLU A 1 104 ? 5.067 14.685 -9.370 1.00 64.25 104 GLU A O 1
ATOM 858 N N . LEU A 1 105 ? 5.029 12.577 -8.582 1.00 59.34 105 LEU A N 1
ATOM 859 C CA . LEU A 1 105 ? 3.599 12.568 -8.272 1.00 59.34 105 LEU A CA 1
ATOM 860 C C . LEU A 1 105 ? 3.301 12.927 -6.830 1.00 59.3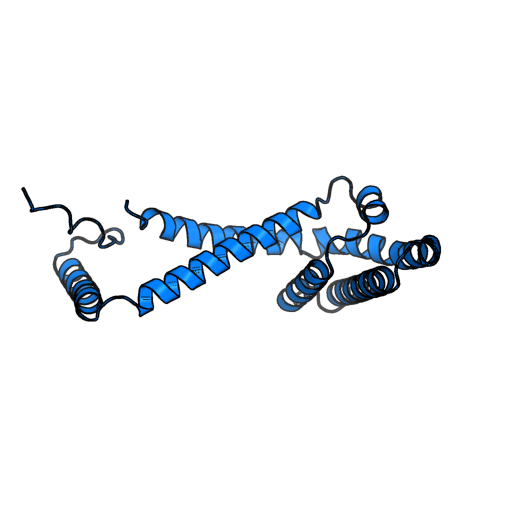4 105 LEU A C 1
ATOM 862 O O . LEU A 1 105 ? 2.250 13.495 -6.545 1.00 59.34 105 LEU A O 1
ATOM 866 N N . ALA A 1 106 ? 4.236 12.658 -5.925 1.00 57.41 106 ALA A N 1
ATOM 867 C CA . ALA A 1 106 ? 4.076 13.095 -4.559 1.00 57.41 106 ALA A CA 1
ATOM 868 C C . ALA A 1 106 ? 5.416 13.146 -3.816 1.00 57.41 106 ALA A C 1
ATOM 870 O O . ALA A 1 106 ? 5.767 12.200 -3.110 1.00 57.41 106 ALA A O 1
ATOM 871 N N . PRO A 1 107 ? 6.147 14.271 -3.899 1.00 56.62 107 PRO A N 1
ATOM 872 C CA . PRO A 1 107 ? 7.316 14.483 -3.048 1.00 56.62 107 PRO A CA 1
ATOM 873 C C . PRO A 1 107 ? 6.963 14.428 -1.547 1.00 56.62 107 PRO A C 1
ATOM 875 O O . PRO A 1 107 ? 7.833 14.115 -0.739 1.00 56.62 107 PRO A O 1
ATOM 878 N N . ASP A 1 108 ? 5.693 14.682 -1.195 1.00 54.94 108 ASP A N 1
ATOM 879 C CA . ASP A 1 108 ? 5.173 14.654 0.178 1.00 54.94 108 ASP A CA 1
ATOM 880 C C . ASP A 1 108 ? 4.454 13.339 0.558 1.00 54.94 108 ASP A C 1
ATOM 882 O O . ASP A 1 108 ? 4.314 13.042 1.748 1.00 54.94 108 ASP A O 1
ATOM 886 N N . PHE A 1 109 ? 3.979 12.538 -0.412 1.00 60.25 109 PHE A N 1
ATOM 887 C CA . PHE A 1 109 ? 3.344 11.242 -0.126 1.00 60.25 109 PHE A CA 1
ATOM 888 C C . PHE A 1 109 ? 4.421 10.166 -0.082 1.00 60.25 109 PHE A C 1
ATOM 890 O O . PHE A 1 109 ? 4.814 9.571 -1.086 1.00 60.25 109 PHE A O 1
ATOM 897 N N . ASP A 1 110 ? 4.919 9.942 1.124 1.00 62.28 110 ASP A N 1
ATOM 898 C CA . ASP A 1 110 ? 6.020 9.028 1.344 1.00 62.28 110 ASP A CA 1
ATOM 899 C C . ASP A 1 110 ? 5.554 7.565 1.231 1.00 62.28 110 ASP A C 1
ATOM 901 O O . ASP A 1 110 ? 5.139 6.938 2.208 1.00 62.28 110 ASP A O 1
ATOM 905 N N . LEU A 1 111 ? 5.642 6.990 0.027 1.00 60.44 111 LEU A N 1
ATOM 906 C CA . LEU A 1 111 ? 5.467 5.548 -0.188 1.00 60.44 111 LEU A CA 1
ATOM 907 C C . LEU A 1 111 ? 6.440 4.719 0.672 1.00 60.44 111 LEU A C 1
ATOM 909 O O . LEU A 1 111 ? 6.151 3.557 0.968 1.00 60.44 111 LEU A O 1
ATOM 913 N N . ALA A 1 112 ? 7.559 5.294 1.136 1.00 55.09 112 ALA A N 1
ATOM 914 C CA . ALA A 1 112 ? 8.444 4.621 2.082 1.00 55.09 112 ALA A CA 1
ATOM 915 C C . ALA A 1 112 ? 7.810 4.484 3.476 1.00 55.09 112 ALA A C 1
ATOM 917 O O . ALA A 1 112 ? 8.116 3.514 4.171 1.00 55.09 112 ALA A O 1
ATOM 918 N N . ASN A 1 113 ? 6.870 5.355 3.867 1.00 60.78 113 ASN A N 1
ATOM 919 C CA . ASN A 1 113 ? 6.094 5.177 5.099 1.00 60.78 113 ASN A CA 1
ATOM 920 C C . ASN A 1 113 ? 5.161 3.961 5.016 1.00 60.78 113 ASN A C 1
ATOM 922 O O . ASN A 1 113 ? 4.972 3.280 6.022 1.00 60.78 113 ASN A O 1
ATOM 926 N N . LEU A 1 114 ? 4.643 3.611 3.832 1.00 64.38 114 LEU A N 1
ATOM 927 C CA . LEU A 1 114 ? 3.914 2.348 3.640 1.00 64.38 114 LEU A CA 1
ATOM 928 C C . LEU A 1 114 ? 4.844 1.133 3.789 1.00 64.38 114 LEU A C 1
ATOM 930 O O . LEU A 1 114 ? 4.461 0.140 4.404 1.00 64.38 114 LEU A O 1
ATOM 934 N N . GLY A 1 115 ? 6.086 1.221 3.301 1.00 61.44 115 GLY A N 1
ATOM 935 C CA . GLY A 1 115 ? 7.114 0.193 3.529 1.00 61.44 115 GLY A CA 1
ATOM 936 C C . GLY A 1 115 ? 7.568 0.089 4.995 1.00 61.44 115 GLY A C 1
ATOM 937 O O . GLY A 1 115 ? 7.834 -0.999 5.501 1.00 61.44 115 GLY A O 1
ATOM 938 N N . GLN A 1 116 ? 7.610 1.201 5.736 1.00 63.44 116 GLN A N 1
ATOM 939 C CA . GLN A 1 116 ? 7.849 1.164 7.184 1.00 63.44 116 GLN A CA 1
ATOM 940 C C . GLN A 1 116 ? 6.683 0.529 7.945 1.00 63.44 116 GLN A C 1
ATOM 942 O O . GLN A 1 116 ? 6.919 -0.199 8.911 1.00 63.44 116 GLN A O 1
ATOM 947 N N . LEU A 1 117 ? 5.441 0.771 7.517 1.00 64.38 117 LEU A N 1
ATOM 948 C CA . LEU A 1 117 ? 4.265 0.116 8.088 1.00 64.38 117 LEU A CA 1
ATOM 949 C C . LEU A 1 117 ? 4.284 -1.393 7.832 1.00 64.38 117 LEU A C 1
ATOM 951 O O . LEU A 1 117 ? 3.976 -2.146 8.748 1.00 64.38 117 LEU A O 1
ATOM 955 N N . GLU A 1 118 ? 4.732 -1.844 6.660 1.00 63.56 118 GLU A N 1
ATOM 956 C CA . GLU A 1 118 ? 4.970 -3.265 6.373 1.00 63.56 118 GLU A CA 1
ATOM 957 C C . GLU A 1 118 ? 5.987 -3.876 7.350 1.00 63.56 118 GLU A C 1
ATOM 959 O O . GLU A 1 118 ? 5.716 -4.894 7.983 1.00 63.56 118 GLU A O 1
ATOM 964 N N . MET A 1 119 ? 7.123 -3.207 7.574 1.00 64.06 119 MET A N 1
ATOM 965 C CA . MET A 1 119 ? 8.123 -3.655 8.550 1.00 64.06 119 MET A CA 1
ATOM 966 C C . MET A 1 119 ? 7.560 -3.703 9.982 1.00 64.06 119 MET A C 1
ATOM 968 O O . MET A 1 119 ? 7.882 -4.615 10.750 1.00 64.06 119 MET A O 1
ATOM 972 N N . LEU A 1 120 ? 6.712 -2.741 10.361 1.00 64.75 120 LEU A N 1
ATOM 973 C CA . LEU A 1 120 ? 6.020 -2.753 11.652 1.00 64.75 120 LEU A CA 1
ATOM 974 C C . LEU A 1 120 ? 5.003 -3.897 11.740 1.00 64.75 120 LEU A C 1
ATOM 976 O O . LEU A 1 120 ? 4.933 -4.549 12.781 1.00 64.75 120 LEU A O 1
ATOM 980 N N . LEU A 1 121 ? 4.268 -4.188 10.665 1.00 66.75 121 LEU A N 1
ATOM 981 C CA . LEU A 1 121 ? 3.337 -5.314 10.589 1.00 66.75 121 LEU A CA 1
ATOM 982 C C . LEU A 1 121 ? 4.068 -6.658 10.672 1.00 66.75 121 LEU A C 1
ATOM 984 O O . LEU A 1 121 ? 3.631 -7.524 11.424 1.00 66.75 121 LEU A O 1
ATOM 988 N N . GLU A 1 122 ? 5.212 -6.816 10.007 1.00 68.75 122 GLU A N 1
ATOM 989 C CA . GLU A 1 122 ? 6.079 -7.998 10.121 1.00 68.75 122 GLU A CA 1
ATOM 990 C C . GLU A 1 122 ? 6.603 -8.186 11.551 1.00 68.75 122 GLU A C 1
ATOM 992 O O . GLU A 1 122 ? 6.593 -9.296 12.090 1.00 68.75 122 GLU A O 1
ATOM 997 N N . LEU A 1 123 ? 7.004 -7.103 12.226 1.00 70.19 123 LEU A N 1
ATOM 998 C CA . LEU A 1 123 ? 7.428 -7.151 13.629 1.00 70.19 123 LEU A CA 1
ATOM 999 C C . LEU A 1 123 ? 6.276 -7.502 14.577 1.00 70.19 123 LEU A C 1
ATOM 1001 O O . LEU A 1 123 ? 6.472 -8.310 15.492 1.00 70.19 123 LEU A O 1
ATOM 1005 N N . VAL A 1 124 ? 5.085 -6.931 14.368 1.00 72.00 124 VAL A N 1
ATOM 1006 C CA . VAL A 1 124 ? 3.871 -7.256 15.134 1.00 72.00 124 VAL A CA 1
ATOM 1007 C C . VAL A 1 124 ? 3.495 -8.717 14.903 1.00 72.00 124 VAL A C 1
ATOM 1009 O O . VAL A 1 124 ? 3.349 -9.471 15.865 1.00 72.00 124 VAL A O 1
ATOM 1012 N N . TRP A 1 125 ? 3.452 -9.163 13.650 1.00 71.12 125 TRP A N 1
ATOM 1013 C CA . TRP A 1 125 ? 3.178 -10.547 13.280 1.00 71.12 125 TRP A CA 1
ATOM 1014 C C . TRP A 1 125 ? 4.197 -11.516 13.887 1.00 71.12 125 TRP A C 1
ATOM 1016 O O . TRP A 1 125 ? 3.825 -12.527 14.491 1.00 71.12 125 TRP A O 1
ATOM 1026 N N . TYR A 1 126 ? 5.490 -11.200 13.805 1.00 71.56 126 TYR A N 1
ATOM 1027 C CA . TYR A 1 126 ? 6.556 -11.988 14.416 1.00 71.56 126 TYR A CA 1
ATOM 1028 C C . TYR A 1 126 ? 6.409 -12.046 15.942 1.00 71.56 126 TYR A C 1
ATOM 1030 O O . TYR A 1 126 ? 6.529 -13.123 16.541 1.00 71.56 126 TYR A O 1
ATOM 1038 N N . TYR A 1 127 ? 6.104 -10.918 16.587 1.00 67.62 127 TYR A N 1
ATOM 1039 C CA . TYR A 1 127 ? 5.842 -10.845 18.022 1.00 67.62 127 TYR A CA 1
ATOM 1040 C C . TYR A 1 127 ? 4.641 -11.711 18.415 1.00 67.62 127 TYR A C 1
ATOM 1042 O O . TYR A 1 127 ? 4.742 -12.526 19.338 1.00 67.62 127 TYR A O 1
ATOM 1050 N N . GLU A 1 128 ? 3.528 -11.609 17.691 1.00 64.12 128 GLU A N 1
ATOM 1051 C CA . GLU A 1 128 ? 2.327 -12.409 17.912 1.00 64.12 128 GLU A CA 1
ATOM 1052 C C . GLU A 1 128 ? 2.578 -13.908 17.726 1.00 64.12 128 GLU A C 1
ATOM 1054 O O . GLU A 1 128 ? 2.188 -14.727 18.567 1.00 64.12 128 GLU A O 1
ATOM 1059 N N . LYS A 1 129 ? 3.269 -14.282 16.647 1.00 69.06 129 LYS A N 1
ATOM 1060 C CA . LYS A 1 129 ? 3.662 -15.660 16.341 1.00 69.06 129 LYS A CA 1
ATOM 1061 C C . LYS A 1 129 ? 4.533 -16.241 17.451 1.00 69.06 129 LYS A C 1
ATOM 1063 O O . LYS A 1 129 ? 4.288 -17.353 17.927 1.00 69.06 129 LYS A O 1
ATOM 1068 N N . THR A 1 130 ? 5.501 -15.463 17.926 1.00 61.12 130 THR A N 1
ATOM 1069 C CA . THR A 1 130 ? 6.405 -15.849 19.016 1.00 61.12 130 THR A CA 1
ATOM 1070 C C . THR A 1 130 ? 5.664 -15.943 20.353 1.00 61.12 130 THR A C 1
ATOM 1072 O O . THR A 1 130 ? 5.872 -16.885 21.117 1.00 61.12 130 THR A O 1
ATOM 1075 N N . LYS A 1 131 ? 4.722 -15.032 20.620 1.00 67.69 131 LYS A N 1
ATOM 1076 C CA . LYS A 1 131 ? 3.835 -15.039 21.795 1.00 67.69 131 LYS A CA 1
ATOM 1077 C C . LYS A 1 131 ? 2.922 -16.269 21.812 1.00 67.69 131 LYS A C 1
ATOM 1079 O O . LYS A 1 131 ? 2.781 -16.894 22.865 1.00 67.69 131 LYS A O 1
ATOM 1084 N N . LYS A 1 132 ? 2.345 -16.655 20.666 1.00 65.56 132 LYS A N 1
ATOM 1085 C CA . LYS A 1 132 ? 1.547 -17.886 20.511 1.00 65.56 132 LYS A CA 1
ATOM 1086 C C . LYS A 1 132 ? 2.399 -19.132 20.771 1.00 65.56 132 LYS A C 1
ATOM 1088 O O . LYS A 1 132 ? 2.005 -19.959 21.591 1.00 65.56 132 LYS A O 1
ATOM 1093 N N . LYS A 1 133 ? 3.596 -19.210 20.177 1.00 71.44 133 LYS A N 1
ATOM 1094 C CA . LYS A 1 133 ? 4.538 -20.328 20.367 1.00 71.44 133 LYS A CA 1
ATOM 1095 C C . LYS A 1 133 ? 5.013 -20.470 21.819 1.00 71.44 133 LYS A C 1
ATOM 1097 O O . LYS A 1 133 ? 4.971 -21.556 22.392 1.00 71.44 133 LYS A O 1
ATOM 1102 N N . LEU A 1 134 ? 5.376 -19.361 22.463 1.00 69.06 134 LEU A N 1
ATOM 1103 C CA . LEU A 1 134 ? 5.771 -19.351 23.873 1.00 69.06 134 LEU A CA 1
ATOM 1104 C C . LEU A 1 134 ? 4.604 -19.738 24.796 1.00 69.06 134 LEU A C 1
ATOM 1106 O O . LEU A 1 134 ? 4.815 -20.352 25.837 1.00 69.06 134 LEU A O 1
ATOM 1110 N N . SER A 1 135 ? 3.363 -19.402 24.427 1.00 66.12 135 SER A N 1
ATOM 1111 C CA . SER A 1 135 ? 2.176 -19.812 25.182 1.00 66.12 135 SER A CA 1
ATOM 1112 C C . SER A 1 135 ? 1.884 -21.311 25.060 1.00 66.12 135 SER A C 1
ATOM 1114 O O . SER A 1 135 ? 1.416 -21.897 26.036 1.00 66.12 135 SER A O 1
ATOM 1116 N N . SER A 1 136 ? 2.146 -21.928 23.903 1.00 64.38 136 SER A N 1
ATOM 1117 C CA . SER A 1 136 ? 1.936 -23.366 23.680 1.00 64.38 136 SER A CA 1
ATOM 1118 C C . SER A 1 136 ? 3.033 -24.248 24.278 1.00 64.38 136 SE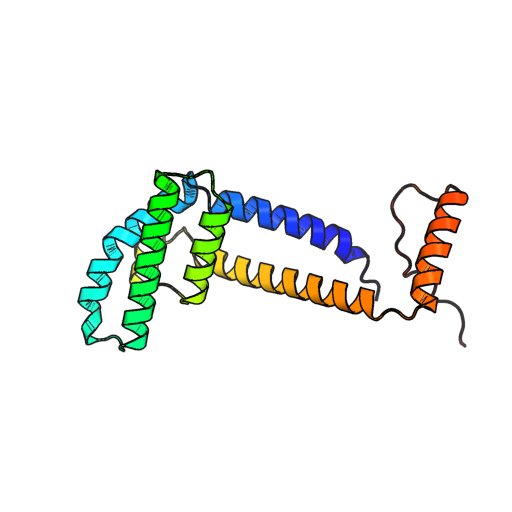R A C 1
ATOM 1120 O O . SER A 1 136 ? 2.754 -25.381 24.655 1.00 64.38 136 SER A O 1
ATOM 1122 N N . GLU A 1 137 ? 4.262 -23.741 24.404 1.00 67.50 137 GLU A N 1
ATOM 1123 C CA . GLU A 1 137 ? 5.404 -24.503 24.936 1.00 67.50 137 GLU A CA 1
ATOM 1124 C C . GLU A 1 137 ? 5.552 -24.422 26.468 1.00 67.50 137 GLU A C 1
ATOM 1126 O O . GLU A 1 137 ? 6.449 -25.033 27.051 1.00 67.50 137 GLU A O 1
ATOM 1131 N N . LEU A 1 138 ? 4.663 -23.701 27.164 1.00 61.78 138 LEU A N 1
ATOM 1132 C CA . LEU A 1 138 ? 4.691 -23.640 28.625 1.00 61.78 138 LEU A CA 1
ATOM 1133 C C . LEU A 1 138 ? 4.403 -25.023 29.237 1.00 61.78 138 LEU A C 1
ATOM 1135 O O . LEU A 1 138 ? 3.339 -25.594 28.984 1.00 61.78 138 LEU A O 1
ATOM 1139 N N . PRO A 1 139 ? 5.276 -25.540 30.127 1.00 62.28 139 PRO A N 1
ATOM 1140 C CA . PRO A 1 139 ? 5.049 -26.824 30.774 1.00 62.28 139 PRO A CA 1
ATOM 1141 C C . PRO A 1 139 ? 3.689 -26.856 31.498 1.00 62.28 139 PRO A C 1
ATOM 1143 O O . PRO A 1 139 ? 3.328 -25.870 32.156 1.00 62.28 139 PRO A O 1
ATOM 1146 N N . PRO A 1 140 ? 2.962 -27.993 31.516 1.00 59.50 140 PRO A N 1
ATOM 1147 C CA . PRO A 1 140 ? 1.642 -28.107 32.154 1.00 59.50 140 PRO A CA 1
ATOM 1148 C C . PRO A 1 140 ? 1.606 -27.715 33.641 1.00 59.50 140 PRO A C 1
ATOM 1150 O O . PRO A 1 140 ? 0.543 -27.422 34.193 1.00 59.50 140 PRO A O 1
ATOM 1153 N N . ARG A 1 141 ? 2.761 -27.737 34.319 1.00 54.59 141 ARG A N 1
ATOM 1154 C CA . ARG A 1 141 ? 2.921 -27.277 35.708 1.00 54.59 141 ARG A CA 1
ATOM 1155 C C . ARG A 1 141 ? 2.888 -25.747 35.817 1.00 54.59 141 ARG A C 1
ATOM 1157 O O . ARG A 1 141 ? 2.239 -25.222 36.714 1.00 54.59 141 ARG A O 1
ATOM 1164 N N . VAL A 1 142 ? 3.500 -25.035 34.870 1.00 60.50 142 VAL A N 1
ATOM 1165 C CA . VAL A 1 142 ? 3.523 -23.562 34.816 1.00 60.50 142 VAL A CA 1
ATOM 1166 C C . VAL A 1 142 ? 2.176 -23.009 34.332 1.00 60.50 142 VAL A C 1
ATOM 1168 O O . VAL A 1 142 ? 1.697 -22.004 34.857 1.00 60.50 142 VAL A O 1
ATOM 1171 N N . ALA A 1 143 ? 1.508 -23.701 33.403 1.00 57.50 143 ALA A N 1
ATOM 1172 C CA . ALA A 1 143 ? 0.155 -23.356 32.958 1.00 57.50 143 ALA A CA 1
ATOM 1173 C C . ALA A 1 143 ? -0.891 -23.480 34.088 1.00 57.50 143 ALA A C 1
ATOM 1175 O O . ALA A 1 143 ? -1.705 -22.575 34.283 1.00 57.50 143 ALA A O 1
ATOM 1176 N N . ARG A 1 144 ? -0.822 -24.553 34.896 1.00 55.78 144 ARG A N 1
ATOM 1177 C CA . ARG A 1 144 ? -1.689 -24.740 36.076 1.00 55.78 144 ARG A CA 1
ATOM 1178 C C . ARG A 1 144 ? -1.429 -23.714 37.174 1.00 55.78 144 ARG A C 1
ATOM 1180 O O . ARG A 1 144 ? -2.383 -23.187 37.736 1.00 55.78 144 ARG A O 1
ATOM 1187 N N . LEU A 1 145 ? -0.165 -23.378 37.437 1.00 55.75 145 LEU A N 1
ATOM 1188 C CA . LEU A 1 145 ? 0.185 -22.326 38.395 1.00 55.75 145 LEU A CA 1
ATOM 1189 C C . LEU A 1 145 ? -0.328 -20.951 37.950 1.00 55.75 145 LEU A C 1
ATOM 1191 O O . LEU A 1 145 ? -0.844 -20.219 38.785 1.00 55.75 145 LEU A O 1
ATOM 1195 N N . LYS A 1 146 ? -0.292 -20.620 36.649 1.00 58.22 146 LYS A N 1
ATOM 1196 C CA . LYS A 1 146 ? -0.897 -19.376 36.137 1.00 58.22 146 LYS A CA 1
ATOM 1197 C C . LYS A 1 146 ? -2.399 -19.290 36.420 1.00 58.22 146 LYS A C 1
ATOM 1199 O O . LYS A 1 146 ? -2.877 -18.236 36.834 1.00 58.22 146 LYS A O 1
ATOM 1204 N N . HIS A 1 147 ? -3.132 -20.383 36.208 1.00 54.03 147 HIS A N 1
ATOM 1205 C CA . HIS A 1 147 ? -4.578 -20.423 36.427 1.00 54.03 147 HIS A CA 1
ATOM 1206 C C . HIS A 1 147 ? -4.936 -20.383 37.923 1.00 54.03 147 HIS A C 1
ATOM 1208 O O . HIS A 1 147 ? -5.774 -19.582 38.332 1.00 54.03 147 HIS A O 1
ATOM 1214 N N . SER A 1 148 ? -4.244 -21.167 38.758 1.00 53.25 148 SER A N 1
ATOM 1215 C CA . SER A 1 148 ? -4.448 -21.177 40.215 1.00 53.25 148 SER A CA 1
ATOM 1216 C C . SER A 1 148 ? -4.056 -19.857 40.881 1.00 53.25 148 SER A C 1
ATOM 1218 O O . SER A 1 148 ? -4.760 -19.397 41.776 1.00 53.25 148 SER A O 1
ATOM 1220 N N . LEU A 1 149 ? -2.978 -19.210 40.429 1.00 51.72 149 LEU A N 1
ATOM 1221 C CA . LEU A 1 149 ? -2.545 -17.912 40.950 1.00 51.72 149 LEU A CA 1
ATOM 1222 C C . LEU A 1 149 ? -3.527 -16.798 40.557 1.00 51.72 149 LEU A C 1
ATOM 1224 O O . LEU A 1 149 ? -3.886 -15.981 41.399 1.00 51.72 149 LEU A O 1
ATOM 1228 N N . ARG A 1 150 ? -4.042 -16.807 39.318 1.00 52.94 150 ARG A N 1
ATOM 1229 C CA . ARG A 1 150 ? -5.112 -15.891 38.886 1.00 52.94 150 ARG A CA 1
ATOM 1230 C C . ARG A 1 150 ? -6.400 -16.086 39.695 1.00 52.94 150 ARG A C 1
ATOM 1232 O O . ARG A 1 150 ? -7.022 -15.102 40.081 1.00 52.94 150 ARG A O 1
ATOM 1239 N N . PHE A 1 151 ? -6.777 -17.329 39.985 1.00 52.69 151 PHE A N 1
ATOM 1240 C CA . PHE A 1 151 ? -7.960 -17.637 40.791 1.00 52.69 151 PHE A CA 1
ATOM 1241 C C . PHE A 1 151 ? -7.795 -17.212 42.261 1.00 52.69 151 PHE A C 1
ATOM 1243 O O . PHE A 1 151 ? -8.711 -16.640 42.845 1.00 52.69 151 PHE A O 1
ATOM 1250 N N . ALA A 1 152 ? -6.615 -17.437 42.850 1.00 51.94 152 ALA A N 1
ATOM 1251 C CA . ALA A 1 152 ? -6.312 -17.052 44.228 1.00 51.94 152 ALA A CA 1
ATOM 1252 C C . ALA A 1 152 ? -6.271 -15.527 44.419 1.00 51.94 152 ALA A C 1
ATOM 1254 O O . ALA A 1 152 ? -6.854 -15.024 45.376 1.00 51.94 152 ALA A O 1
ATOM 1255 N N . LEU A 1 153 ? -5.652 -14.791 43.489 1.00 49.28 153 LEU A N 1
ATOM 1256 C CA . LEU A 1 153 ? -5.550 -13.326 43.536 1.00 49.28 153 LEU A CA 1
ATOM 1257 C C . LEU A 1 153 ? -6.911 -12.627 43.383 1.00 49.28 153 LEU A C 1
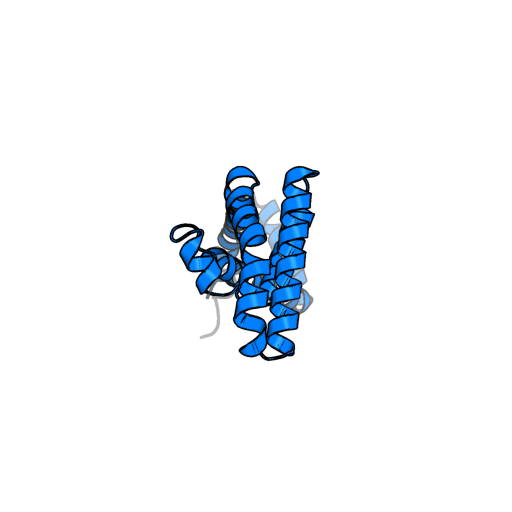ATOM 1259 O O . LEU A 1 153 ? -7.159 -11.628 44.053 1.00 49.28 153 LEU A O 1
ATOM 1263 N N . ASN A 1 154 ? -7.822 -13.191 42.583 1.00 52.12 154 ASN A N 1
ATOM 1264 C CA . ASN A 1 154 ? -9.188 -12.677 42.439 1.00 52.12 154 ASN A CA 1
ATOM 1265 C C . ASN A 1 154 ? -10.024 -12.867 43.723 1.00 52.12 154 ASN A C 1
ATOM 1267 O O . ASN A 1 154 ? -10.920 -12.084 44.021 1.00 52.12 154 ASN A O 1
ATOM 1271 N N . LYS A 1 155 ? -9.717 -13.903 44.515 1.00 57.28 155 LYS A N 1
ATOM 1272 C CA . LYS A 1 155 ? -10.460 -14.257 45.734 1.00 57.28 155 LYS A CA 1
ATOM 1273 C C . LYS A 1 155 ? -10.100 -13.395 46.951 1.00 57.28 155 LYS A C 1
ATOM 1275 O O . LYS A 1 155 ? -10.899 -13.300 47.874 1.00 57.28 155 LYS A O 1
ATOM 1280 N N . VAL A 1 156 ? -8.911 -12.786 46.963 1.00 53.31 156 VAL A N 1
ATOM 1281 C CA . VAL A 1 156 ? -8.404 -11.959 48.079 1.00 53.31 156 VAL A CA 1
ATOM 1282 C C . VAL A 1 156 ? -8.607 -10.453 47.871 1.00 53.31 156 VAL A C 1
ATOM 1284 O O . VAL A 1 156 ? -8.074 -9.658 48.637 1.00 53.31 156 VAL A O 1
ATOM 1287 N N . GLY A 1 157 ? -9.363 -10.035 46.848 1.00 48.09 157 GLY A N 1
ATOM 1288 C CA . GLY A 1 157 ? -9.732 -8.626 46.643 1.00 48.09 157 GLY A CA 1
ATOM 1289 C C . GLY A 1 157 ? -8.569 -7.681 46.303 1.00 48.09 157 GLY A C 1
ATOM 1290 O O . GLY A 1 157 ? -8.768 -6.474 46.219 1.00 48.09 157 GLY A O 1
ATOM 1291 N N . LEU A 1 158 ? -7.365 -8.206 46.054 1.00 43.47 158 LEU A N 1
ATOM 1292 C CA . LEU A 1 158 ? -6.175 -7.454 45.632 1.00 43.47 158 LEU A CA 1
ATOM 1293 C C . LEU A 1 158 ? -6.185 -7.162 44.119 1.00 43.47 158 LEU A C 1
ATOM 1295 O O . LEU A 1 158 ? -5.163 -7.289 43.446 1.00 43.47 158 LEU A O 1
ATOM 1299 N N . MET A 1 159 ? -7.343 -6.801 43.563 1.00 43.19 159 MET A N 1
ATOM 1300 C CA . MET A 1 159 ? -7.455 -6.369 42.169 1.00 43.19 159 MET A CA 1
ATOM 1301 C C . MET A 1 159 ? -8.241 -5.060 42.063 1.00 43.19 159 MET A C 1
ATOM 1303 O O . MET A 1 159 ? -9.452 -5.065 41.857 1.00 43.19 159 MET A O 1
ATOM 1307 N N . PRO A 1 160 ? -7.521 -3.933 42.060 1.00 43.75 160 PRO A N 1
ATOM 1308 C CA . PRO A 1 160 ? -7.625 -2.961 40.993 1.00 43.75 160 PRO A CA 1
ATOM 1309 C C . PRO A 1 160 ? -6.343 -3.067 40.146 1.00 43.75 160 PRO A C 1
ATOM 1311 O O . PRO A 1 160 ? -5.250 -3.166 40.691 1.00 43.75 160 PRO A O 1
ATOM 1314 N N . VAL A 1 161 ? -6.493 -3.074 38.817 1.00 40.31 161 VAL A N 1
ATOM 1315 C CA . VAL A 1 161 ? -5.481 -3.288 37.750 1.00 40.31 161 VAL A CA 1
ATOM 1316 C C . VAL A 1 161 ? -4.842 -4.698 37.597 1.00 40.31 161 VAL A C 1
ATOM 1318 O O . VAL A 1 161 ? -4.543 -5.384 38.574 1.00 40.31 161 VAL A O 1
ATOM 1321 N N . PRO A 1 162 ? -4.665 -5.194 36.346 1.00 39.28 162 PRO A N 1
ATOM 1322 C CA . PRO A 1 162 ? -4.351 -6.597 36.063 1.00 39.28 162 PRO A CA 1
ATOM 1323 C C . PRO A 1 162 ? -2.867 -6.924 36.298 1.00 39.28 162 PRO A C 1
ATOM 1325 O O . PRO A 1 162 ? -2.007 -6.635 35.469 1.00 39.28 162 PRO A O 1
ATOM 1328 N N . TRP A 1 163 ? -2.559 -7.591 37.410 1.00 36.09 163 TRP A N 1
ATOM 1329 C CA . TRP A 1 163 ? -1.201 -8.045 37.720 1.00 36.09 163 TRP A CA 1
ATO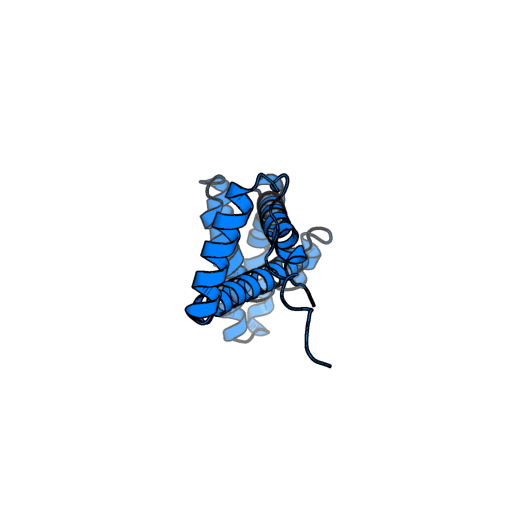M 1330 C C . TRP A 1 163 ? -0.734 -9.205 36.818 1.00 36.09 163 TRP A C 1
ATOM 1332 O O . TRP A 1 163 ? -1.421 -10.217 36.650 1.00 36.09 163 TRP A O 1
ATOM 1342 N N . ASN A 1 164 ? 0.470 -9.053 36.253 1.00 45.38 164 ASN A N 1
ATOM 1343 C CA . ASN A 1 164 ? 1.196 -10.056 35.471 1.00 45.38 164 ASN A CA 1
ATOM 1344 C C . ASN A 1 164 ? 2.171 -10.846 36.374 1.00 45.38 164 ASN A C 1
ATOM 1346 O O . ASN A 1 164 ? 2.772 -10.302 37.295 1.00 45.38 164 ASN A O 1
ATOM 1350 N N . ILE A 1 165 ? 2.327 -12.143 36.107 1.00 44.34 165 ILE A N 1
ATOM 1351 C CA . ILE A 1 165 ? 2.832 -13.192 37.021 1.00 44.34 165 ILE A CA 1
ATOM 1352 C C . ILE A 1 165 ? 4.378 -13.200 37.173 1.00 44.34 165 ILE A C 1
ATOM 1354 O O . ILE A 1 165 ? 4.954 -14.087 37.796 1.00 44.34 165 ILE A O 1
ATOM 1358 N N . SER A 1 166 ? 5.095 -12.199 36.660 1.00 47.38 166 SER A N 1
ATOM 1359 C CA . SER A 1 166 ? 6.569 -12.213 36.609 1.00 47.38 166 SER A CA 1
ATOM 1360 C C . SER A 1 166 ? 7.310 -11.834 37.905 1.00 47.38 166 SER A C 1
ATOM 1362 O O . SER A 1 166 ? 8.533 -11.940 37.917 1.00 47.38 166 SER A O 1
ATOM 1364 N N . SER A 1 167 ? 6.635 -11.443 38.996 1.00 40.91 167 SER A N 1
ATOM 1365 C CA . SER A 1 167 ? 7.309 -11.006 40.242 1.00 40.91 167 SER A CA 1
ATOM 1366 C C . SER A 1 167 ? 7.479 -12.078 41.334 1.00 40.91 167 SER A C 1
ATOM 1368 O O . SER A 1 167 ? 8.040 -11.773 42.378 1.00 40.91 167 SER A O 1
ATOM 1370 N N . VAL A 1 168 ? 7.043 -13.331 41.137 1.00 43.59 168 VAL A N 1
ATOM 1371 C CA . VAL A 1 168 ? 7.083 -14.367 42.208 1.00 43.59 168 VAL A CA 1
ATOM 1372 C C . VAL A 1 168 ? 8.272 -15.339 42.084 1.00 43.59 168 VAL A C 1
ATOM 1374 O O . VAL A 1 168 ? 8.425 -16.243 42.895 1.00 43.59 168 VAL A O 1
ATOM 1377 N N . MET A 1 169 ? 9.174 -15.148 41.118 1.00 35.03 169 MET A N 1
ATOM 1378 C CA . MET A 1 169 ? 10.355 -16.013 40.943 1.00 35.03 169 MET A CA 1
ATOM 1379 C C . MET A 1 169 ? 11.682 -15.272 41.160 1.00 35.03 169 MET A C 1
ATOM 1381 O O . MET A 1 169 ? 12.651 -15.482 40.443 1.00 35.03 169 MET A O 1
ATOM 1385 N N . VAL A 1 170 ? 11.730 -14.392 42.162 1.00 48.31 170 VAL A N 1
ATOM 1386 C CA . VAL A 1 170 ? 12.991 -13.903 42.740 1.00 48.31 170 VAL A CA 1
ATOM 1387 C C . VAL A 1 170 ? 12.863 -13.988 44.250 1.00 48.31 170 VAL A C 1
ATOM 1389 O O . VAL A 1 170 ? 12.551 -13.015 44.921 1.00 48.31 170 VAL A O 1
ATOM 1392 N N . CYS A 1 171 ? 13.021 -15.194 44.779 1.00 37.12 171 CYS A N 1
ATOM 1393 C CA . CYS A 1 171 ? 13.479 -15.398 46.142 1.00 37.12 171 CYS A CA 1
ATOM 1394 C C . CYS A 1 171 ? 13.878 -16.861 46.291 1.00 37.12 171 CYS A C 1
ATOM 1396 O O . CYS A 1 171 ? 13.016 -17.739 46.269 1.00 37.12 171 CYS A O 1
ATOM 1398 N N . ARG A 1 172 ? 15.184 -17.050 46.513 1.00 35.94 172 ARG A N 1
ATOM 1399 C CA . ARG A 1 172 ? 15.859 -18.217 47.095 1.00 35.94 172 ARG A CA 1
ATOM 1400 C C . ARG A 1 172 ? 16.665 -19.064 46.110 1.00 35.94 172 ARG A C 1
ATOM 1402 O O . ARG A 1 172 ? 16.227 -20.119 45.688 1.00 35.94 172 ARG A O 1
ATOM 1409 N N . GLU A 1 173 ? 17.902 -18.636 45.898 1.00 31.28 173 GLU A N 1
ATOM 1410 C CA . GLU A 1 173 ? 19.071 -19.474 46.173 1.00 31.28 173 GLU A CA 1
ATOM 1411 C C . GLU A 1 173 ? 20.239 -18.551 46.545 1.00 31.28 173 GLU A C 1
ATOM 1413 O O . GLU A 1 173 ? 20.390 -17.467 45.980 1.00 31.28 173 GLU A O 1
ATOM 1418 N N . LYS A 1 174 ? 20.925 -18.925 47.629 1.00 36.84 174 LYS A N 1
ATOM 1419 C CA . LYS A 1 174 ? 22.205 -18.352 48.049 1.00 36.84 174 LYS A CA 1
ATOM 1420 C C . LYS A 1 174 ? 23.299 -18.847 47.117 1.00 36.84 174 LYS A C 1
ATOM 1422 O O . LYS A 1 174 ? 23.147 -19.992 46.641 1.00 36.84 174 LYS A O 1
#

Radius of gyration: 24.02 Å; chains: 1; bounding box: 39×43×72 Å

Secondary structure (DSSP, 8-state):
--GGGHHHHHHHHHHHHHHHHHHHTSIIIIIHHHHHHHHHHHHHHHHHTTTS-HHHHHHHHHHHHHHHHHHHHHHH-TT-HHHHHHHHHHHHHT-PPPHHHHHHH-SSS-HHHHHHHHHHHHHHHHHHHHHHHHHHSS-HHHHHHHHHHHHHHHHTT--SS---GGGSS-----

pLDDT: mean 71.36, std 17.55, range [31.28, 95.62]

InterPro domains:
  IPR006708 Pex19 protein [PF04614] (11-114)
  IPR006708 Pex19 protein [PTHR12774] (11-117)
  IPR038322 Pex19, C-terminal domain superfamily [G3DSA:1.20.120.900] (8-113)

Organism: Vitis vinifera (NCBI:txid29760)

Sequence (174 aa):
MNVSFLKPLAQDMESIVETMMQQLLSKEILHEPMKEIGERYPKWLKEHEAGLSKEEFERYSHQYGLIKNLNEVYENDPGNFTKIVELMQQMQECGQPPNDIVQELAPDFDLANLGQLEMLLELVWYYEKTKKKLSSELPPRVARLKHSLRFALNKVGLMPVPWNISSVMVCREK

Foldseek 3Di:
DDCPVCPVVLVVVVVVLVVVLCVCLACVNPLVLLVQLLVCLVVVLVVCVVVDDPLLSVLSVVLSVLSVVLNVCSVPPRVPVVSSVVSVVVNCVSPDHDPVSVCVRCPPSPPVVVVVSVVVVVVSVVVVVVVVVVVVPDPPVVVVCVVVVVVVCVVVPVDDDDDDDPPPPPDDDD